Protein AF-A0A0Q7M2W4-F1 (afdb_monomer_lite)

Structure (mmCIF, N/CA/C/O backbone):
data_AF-A0A0Q7M2W4-F1
#
_entry.id   AF-A0A0Q7M2W4-F1
#
loop_
_atom_site.group_PDB
_atom_site.id
_atom_site.type_symbol
_atom_site.label_atom_id
_atom_site.label_alt_id
_atom_site.label_comp_id
_atom_site.label_asym_id
_atom_site.label_entity_id
_atom_site.label_seq_id
_atom_site.pdbx_PDB_ins_code
_atom_site.Cartn_x
_atom_site.Cartn_y
_atom_site.Cartn_z
_atom_site.occupancy
_atom_site.B_iso_or_equiv
_atom_site.auth_seq_id
_atom_site.auth_comp_id
_atom_site.auth_asym_id
_atom_site.auth_atom_id
_atom_site.pdbx_PDB_model_num
ATOM 1 N N . MET A 1 1 ? -39.596 26.658 -59.113 1.00 43.75 1 MET A N 1
ATOM 2 C CA . MET A 1 1 ? -38.556 25.672 -58.749 1.00 43.75 1 MET A CA 1
ATOM 3 C C . MET A 1 1 ? -37.241 26.417 -58.670 1.00 43.75 1 MET A C 1
ATOM 5 O O . MET A 1 1 ? -36.803 26.934 -59.687 1.00 43.75 1 MET A O 1
ATOM 9 N N . THR A 1 2 ? -36.666 26.542 -57.478 1.00 47.47 2 THR A N 1
ATOM 10 C CA . THR A 1 2 ? -35.441 27.319 -57.245 1.00 47.47 2 THR A CA 1
ATOM 11 C C . THR A 1 2 ? -34.369 26.339 -56.786 1.00 47.47 2 THR A C 1
ATOM 13 O O . THR A 1 2 ? -34.501 25.755 -55.714 1.00 47.47 2 THR A O 1
ATOM 16 N N . MET A 1 3 ? -33.358 26.087 -57.621 1.00 51.75 3 MET A N 1
ATOM 17 C CA . MET A 1 3 ? -32.202 25.278 -57.229 1.00 51.75 3 MET A CA 1
ATOM 18 C C . MET A 1 3 ? -31.225 26.157 -56.457 1.00 51.75 3 MET A C 1
ATOM 20 O O . MET A 1 3 ? -30.691 27.122 -56.997 1.00 51.75 3 MET A O 1
ATOM 24 N N . ILE A 1 4 ? -30.997 25.815 -55.193 1.00 61.34 4 ILE A N 1
ATOM 25 C CA . ILE A 1 4 ? -29.934 26.401 -54.382 1.00 61.34 4 ILE A CA 1
ATOM 26 C C . ILE A 1 4 ? -28.716 25.494 -54.556 1.00 61.34 4 ILE A C 1
ATOM 28 O O . ILE A 1 4 ? -28.700 24.368 -54.063 1.00 61.34 4 ILE A O 1
ATOM 32 N N . ALA A 1 5 ? -27.716 25.963 -55.301 1.00 60.16 5 ALA A N 1
ATOM 33 C CA . ALA A 1 5 ? -26.426 25.295 -55.404 1.00 60.16 5 ALA A CA 1
ATOM 34 C C . ALA A 1 5 ? -25.593 25.633 -54.159 1.00 60.16 5 ALA A C 1
ATOM 36 O O . ALA A 1 5 ? -25.179 26.776 -53.970 1.00 60.16 5 ALA A O 1
ATOM 37 N N . LEU A 1 6 ? -25.368 24.641 -53.297 1.00 54.47 6 LEU A N 1
ATOM 38 C CA . LEU A 1 6 ? -24.455 24.756 -52.163 1.00 54.47 6 LEU A CA 1
ATOM 39 C C . LEU A 1 6 ? -23.021 24.525 -52.666 1.00 54.47 6 LEU A C 1
ATOM 41 O O . LEU A 1 6 ? -22.618 23.392 -52.925 1.00 54.47 6 LEU A O 1
ATOM 45 N N . LEU A 1 7 ? -22.249 25.598 -52.828 1.00 57.88 7 LEU A N 1
ATOM 46 C CA . LEU A 1 7 ? -20.806 25.518 -53.055 1.00 57.88 7 LEU A CA 1
ATOM 47 C C . LEU A 1 7 ? -20.121 25.174 -51.725 1.00 57.88 7 LEU A 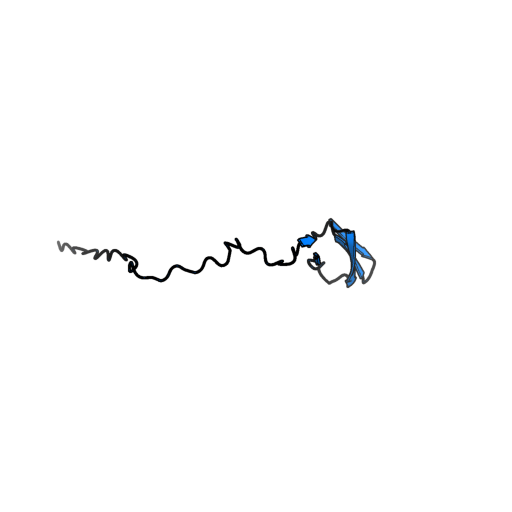C 1
ATOM 49 O O . LEU A 1 7 ? -19.881 26.052 -50.898 1.00 57.88 7 LEU A O 1
ATOM 53 N N . LEU A 1 8 ? -19.813 23.892 -51.511 1.00 57.53 8 LEU A N 1
ATOM 54 C CA . LEU A 1 8 ? -18.907 23.480 -50.439 1.00 57.53 8 LEU A CA 1
ATOM 55 C C . LEU A 1 8 ? -17.479 23.883 -50.823 1.00 57.53 8 LEU A C 1
ATOM 57 O O . LEU A 1 8 ? -16.775 23.150 -51.516 1.00 57.53 8 LEU A O 1
ATOM 61 N N . ALA A 1 9 ? -17.042 25.048 -50.351 1.00 57.78 9 ALA A N 1
ATOM 62 C CA . ALA A 1 9 ? -15.629 25.392 -50.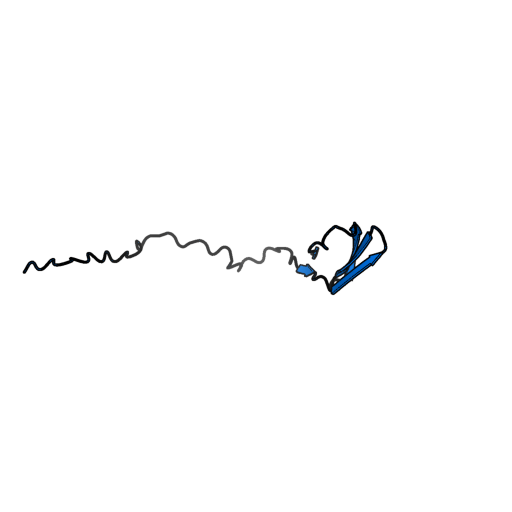301 1.00 57.78 9 ALA A CA 1
ATOM 63 C C . ALA A 1 9 ? -14.955 24.524 -49.225 1.00 57.78 9 ALA A C 1
ATOM 65 O O . ALA A 1 9 ? -14.837 24.912 -48.065 1.00 57.78 9 ALA A O 1
ATOM 66 N N . GLY A 1 10 ? -14.557 23.309 -49.600 1.00 55.47 10 GLY A N 1
ATOM 67 C CA . GLY A 1 10 ? -13.661 22.494 -48.791 1.00 55.47 10 GLY A CA 1
ATOM 68 C C . GLY A 1 10 ? -12.277 23.129 -48.802 1.00 55.47 10 GLY A C 1
ATOM 69 O O . GLY A 1 10 ? -11.493 22.882 -49.714 1.00 55.47 10 GLY A O 1
ATOM 70 N N . THR A 1 11 ? -11.965 23.967 -47.815 1.00 59.50 11 THR A N 1
ATOM 71 C CA . THR A 1 11 ? -10.581 24.386 -47.591 1.00 59.50 11 THR A CA 1
ATOM 72 C C . THR A 1 11 ? -9.816 23.170 -47.086 1.00 59.50 11 THR A C 1
ATOM 74 O O . THR A 1 11 ? -9.974 22.767 -45.933 1.00 59.50 11 THR A O 1
ATOM 77 N N . LEU A 1 12 ? -9.010 22.561 -47.958 1.00 54.19 12 LEU A N 1
ATOM 78 C CA . LEU A 1 12 ? -7.963 21.635 -47.546 1.00 54.19 12 LEU A CA 1
ATOM 79 C C . LEU A 1 12 ? -7.041 22.406 -46.598 1.00 54.19 12 LEU A C 1
ATOM 81 O O . LEU A 1 12 ? -6.266 23.255 -47.029 1.00 54.19 12 LEU A O 1
ATOM 85 N N . LEU A 1 13 ? -7.168 22.146 -45.297 1.00 54.19 13 LEU A N 1
ATOM 86 C CA . LEU A 1 13 ? -6.223 22.606 -44.287 1.00 54.19 13 LEU A CA 1
ATOM 87 C C . LEU A 1 13 ? -4.934 21.801 -44.470 1.00 54.19 13 LEU A C 1
ATOM 89 O O . LEU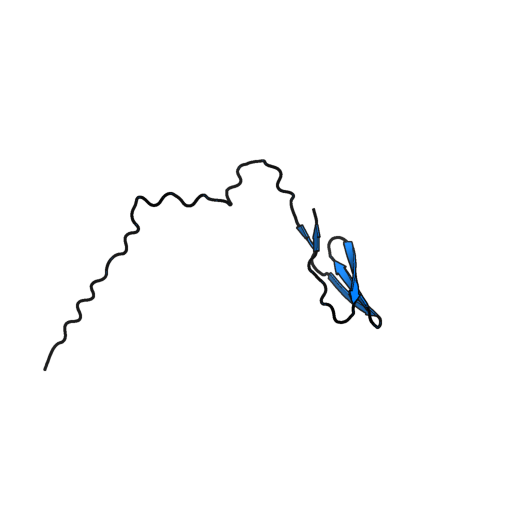 A 1 13 ? -4.668 20.852 -43.735 1.00 54.19 13 LEU A O 1
ATOM 93 N N . THR A 1 14 ? -4.147 22.136 -45.489 1.00 59.75 14 THR A N 1
ATOM 94 C CA . THR A 1 14 ? -2.764 21.677 -45.558 1.00 59.75 14 THR A CA 1
ATOM 95 C C . THR A 1 14 ? -2.040 22.348 -44.401 1.00 59.75 14 THR A C 1
ATOM 97 O O . THR A 1 14 ? -1.935 23.577 -44.365 1.00 59.75 14 THR A O 1
ATOM 100 N N . ALA A 1 15 ? -1.614 21.560 -43.413 1.00 59.31 15 ALA A N 1
ATOM 101 C CA . ALA A 1 15 ? -0.761 22.070 -42.352 1.00 59.31 15 ALA A CA 1
ATOM 102 C C . ALA A 1 15 ? 0.457 22.749 -43.009 1.00 59.31 15 ALA A C 1
ATOM 104 O O . ALA A 1 15 ? 1.021 22.167 -43.937 1.00 59.31 15 ALA A O 1
ATOM 105 N N . PRO A 1 16 ? 0.834 23.974 -42.602 1.00 58.59 16 PRO A N 1
ATOM 106 C CA . PRO A 1 16 ? 2.007 24.631 -43.161 1.00 58.59 16 PRO A CA 1
ATOM 107 C C . PRO A 1 16 ? 3.226 23.725 -42.961 1.00 58.59 16 PRO A C 1
ATOM 109 O O . PRO A 1 16 ? 3.469 23.259 -41.848 1.00 58.59 16 PRO A O 1
ATOM 112 N N . GLU A 1 17 ? 3.968 23.470 -44.043 1.00 59.78 17 GLU A N 1
ATOM 113 C CA . GLU A 1 17 ? 5.105 22.533 -44.081 1.00 59.78 17 GLU A CA 1
ATOM 114 C C . GLU A 1 17 ? 6.295 22.958 -43.201 1.00 59.78 17 GLU A C 1
ATOM 116 O O . GLU A 1 17 ? 7.259 22.215 -43.057 1.00 59.78 17 GLU A O 1
ATOM 121 N N . ASP A 1 18 ? 6.208 24.126 -42.563 1.00 60.84 18 ASP A N 1
ATOM 122 C CA . ASP A 1 18 ? 7.269 24.746 -41.769 1.00 60.84 18 ASP A CA 1
ATOM 123 C C . ASP A 1 18 ? 6.859 24.912 -40.294 1.00 60.84 18 ASP A C 1
ATOM 125 O O . ASP A 1 18 ? 7.063 25.947 -39.655 1.00 60.84 18 ASP A O 1
ATOM 129 N N . LYS A 1 19 ? 6.177 23.903 -39.734 1.00 58.97 19 LYS A N 1
ATOM 130 C CA . LYS A 1 19 ? 5.982 23.831 -38.283 1.00 58.97 19 LYS A CA 1
ATOM 131 C C . LYS A 1 19 ? 7.227 23.181 -37.671 1.00 58.97 19 LYS A C 1
ATOM 133 O O . LYS A 1 19 ? 7.519 22.038 -38.026 1.00 58.97 19 LYS A O 1
ATOM 138 N N . PRO A 1 20 ? 7.925 23.835 -36.721 1.00 67.12 20 PRO A N 1
ATOM 139 C CA . PRO A 1 20 ? 9.024 23.191 -36.017 1.00 67.12 20 PRO A CA 1
ATOM 140 C C . PRO A 1 20 ? 8.524 21.886 -35.396 1.00 67.12 20 PRO A C 1
ATOM 142 O O . PRO A 1 20 ? 7.454 21.856 -34.774 1.00 67.12 20 PRO A O 1
ATOM 145 N N . ALA A 1 21 ? 9.277 20.805 -35.611 1.00 69.88 21 ALA A N 1
ATOM 146 C CA . ALA A 1 21 ? 8.964 19.500 -35.050 1.00 69.88 21 ALA A CA 1
ATOM 147 C C . ALA A 1 21 ? 8.721 19.655 -33.544 1.00 69.88 21 ALA A C 1
ATOM 149 O O . ALA A 1 21 ? 9.535 20.256 -32.839 1.00 69.88 21 ALA A O 1
ATOM 150 N N . ILE A 1 22 ? 7.579 19.158 -33.059 1.00 70.69 22 ILE A N 1
ATOM 151 C CA . ILE A 1 22 ? 7.302 19.134 -31.622 1.00 70.69 22 ILE A CA 1
ATOM 152 C C . ILE A 1 22 ? 8.430 18.311 -30.993 1.00 70.69 22 ILE A C 1
ATOM 154 O O . ILE A 1 22 ? 8.603 17.159 -31.402 1.00 70.69 22 ILE A O 1
ATOM 158 N N . PRO A 1 23 ? 9.212 18.872 -30.052 1.00 68.56 23 PRO A N 1
ATOM 159 C CA . PRO A 1 23 ? 10.276 18.122 -29.408 1.00 68.56 23 PRO A CA 1
ATOM 160 C C . PRO A 1 23 ? 9.677 16.857 -28.800 1.00 68.56 23 PRO A C 1
ATOM 162 O O . PRO A 1 23 ? 8.712 16.935 -28.036 1.00 68.56 23 PRO A O 1
ATOM 165 N N . ASN A 1 24 ? 10.207 15.689 -29.161 1.00 67.12 24 ASN A N 1
ATOM 166 C CA . ASN A 1 24 ? 9.753 14.453 -28.550 1.00 67.12 24 ASN A CA 1
ATOM 167 C C . ASN A 1 24 ? 10.338 14.365 -27.136 1.00 67.12 24 ASN A C 1
ATOM 169 O O . ASN A 1 24 ? 11.448 13.882 -26.937 1.00 67.12 24 ASN A O 1
ATOM 173 N N . TYR A 1 25 ? 9.586 14.856 -26.151 1.00 64.19 25 TYR A N 1
ATOM 174 C CA . TYR A 1 25 ? 9.955 14.799 -24.733 1.00 64.19 25 TYR A CA 1
ATOM 175 C C . TYR A 1 25 ? 10.004 13.364 -24.173 1.00 64.19 25 TYR A C 1
ATOM 177 O O . TYR A 1 25 ? 10.437 13.179 -23.037 1.00 64.19 25 TYR A O 1
ATOM 185 N N . PHE A 1 26 ? 9.566 12.363 -24.949 1.00 66.00 26 PHE A N 1
ATOM 186 C CA . PHE A 1 26 ? 9.525 10.954 -24.551 1.00 66.00 26 PHE A CA 1
ATOM 187 C C . PHE A 1 26 ? 10.609 10.090 -25.216 1.00 66.00 26 PHE A C 1
ATOM 189 O O . PHE A 1 26 ? 10.854 8.984 -24.736 1.00 66.00 26 PHE A O 1
ATOM 196 N N . ASP A 1 27 ? 11.310 10.583 -26.248 1.00 55.03 27 ASP A N 1
ATOM 197 C CA . ASP A 1 27 ? 12.484 9.901 -26.822 1.00 55.03 27 ASP A CA 1
ATOM 198 C C . ASP A 1 27 ? 13.720 10.175 -25.957 1.00 55.03 27 ASP A C 1
ATOM 200 O O . ASP A 1 27 ? 14.645 10.916 -26.296 1.00 55.03 27 ASP A O 1
ATOM 204 N N . GLY A 1 28 ? 13.721 9.566 -24.776 1.00 54.12 28 GLY A N 1
ATOM 205 C CA . GLY A 1 28 ? 14.846 9.556 -23.856 1.00 54.12 28 GLY A CA 1
ATOM 206 C C . GLY A 1 28 ? 15.941 8.590 -24.303 1.00 54.12 28 GLY A C 1
ATOM 207 O O . GLY A 1 28 ? 16.204 7.613 -23.616 1.00 54.12 28 GLY A O 1
ATOM 208 N N . ASN A 1 29 ? 16.650 8.892 -25.394 1.00 53.06 29 ASN A N 1
ATOM 209 C CA . ASN A 1 29 ? 17.959 8.275 -25.675 1.00 53.06 29 ASN A CA 1
ATOM 210 C C . ASN A 1 29 ? 19.097 8.897 -24.826 1.00 53.06 29 ASN A C 1
ATOM 212 O O . ASN A 1 29 ? 20.280 8.695 -25.096 1.00 53.06 29 ASN A O 1
ATOM 216 N N . GLY A 1 30 ? 18.746 9.668 -23.791 1.00 50.44 30 GLY A N 1
ATOM 217 C CA . GLY A 1 30 ? 19.658 10.242 -22.810 1.00 50.44 30 GLY A CA 1
ATOM 218 C C . GLY A 1 30 ? 19.674 9.411 -21.534 1.00 50.44 30 GLY A C 1
ATOM 219 O O . GLY A 1 30 ? 18.736 9.451 -20.742 1.00 50.44 30 GLY A O 1
ATOM 220 N N . ALA A 1 31 ? 20.769 8.691 -21.313 1.00 55.72 31 ALA A N 1
ATOM 221 C CA . ALA A 1 31 ? 21.107 8.022 -20.065 1.00 55.72 31 ALA A CA 1
ATOM 222 C C . ALA A 1 31 ? 21.376 9.037 -18.933 1.00 55.72 31 ALA A C 1
ATOM 224 O O . ALA A 1 31 ? 22.495 9.172 -18.445 1.00 55.72 31 ALA A O 1
ATOM 225 N N . THR A 1 32 ? 20.347 9.761 -18.497 1.00 56.19 32 THR A N 1
ATOM 226 C CA . THR A 1 32 ? 20.393 10.620 -17.310 1.00 56.19 32 THR A CA 1
ATOM 227 C C . THR A 1 32 ? 19.333 10.169 -16.318 1.00 56.19 32 THR A C 1
ATOM 229 O O . THR A 1 32 ? 18.290 10.798 -16.193 1.00 56.19 32 THR A O 1
ATOM 232 N N . GLY A 1 33 ? 19.618 9.043 -15.654 1.00 60.16 33 GLY A N 1
ATOM 233 C CA . GLY A 1 33 ? 19.221 8.679 -14.286 1.00 60.16 33 GLY A CA 1
ATOM 234 C C . GLY A 1 33 ? 17.914 9.231 -13.717 1.00 60.16 33 GLY A C 1
ATOM 235 O O . GLY A 1 33 ? 17.903 9.661 -12.562 1.00 60.16 33 GLY A O 1
ATOM 236 N N . GLN A 1 34 ? 16.819 9.223 -14.476 1.00 59.12 34 GLN A N 1
ATOM 237 C CA . GLN A 1 34 ? 15.507 9.480 -13.901 1.00 59.12 34 GLN A CA 1
ATOM 238 C C . GLN A 1 34 ? 15.237 8.336 -12.927 1.00 59.12 34 GLN A C 1
ATOM 240 O O . GLN A 1 34 ? 15.326 7.171 -13.325 1.00 59.12 34 GLN A O 1
ATOM 245 N N . PRO A 1 35 ? 14.992 8.626 -11.640 1.00 65.06 35 PRO A N 1
ATOM 246 C CA . PRO A 1 35 ? 14.647 7.566 -10.722 1.00 65.06 35 PRO A CA 1
ATOM 247 C C . PRO A 1 35 ? 13.401 6.875 -11.244 1.00 65.06 35 PRO A C 1
ATOM 249 O O . PRO A 1 35 ? 12.400 7.535 -11.516 1.00 65.06 35 PRO A O 1
ATOM 252 N N . VAL A 1 36 ? 13.494 5.559 -11.412 1.00 78.81 36 VAL A N 1
ATOM 253 C CA . VAL A 1 36 ? 12.346 4.730 -11.753 1.00 78.81 36 VAL A CA 1
ATOM 254 C C . VAL A 1 36 ? 11.413 4.795 -10.552 1.00 78.81 36 VAL A C 1
ATOM 256 O O . VAL A 1 36 ? 11.609 4.098 -9.564 1.00 78.81 36 VAL A O 1
ATOM 259 N N . ILE A 1 37 ? 10.452 5.716 -10.598 1.00 83.88 37 ILE A N 1
ATOM 260 C CA . ILE A 1 37 ? 9.378 5.763 -9.619 1.00 83.88 37 ILE A CA 1
ATOM 261 C C . ILE A 1 37 ? 8.383 4.689 -10.040 1.00 83.88 37 ILE A C 1
ATOM 263 O O . ILE A 1 37 ? 7.795 4.760 -11.117 1.00 83.88 37 ILE A O 1
ATOM 267 N N . SER A 1 38 ? 8.232 3.686 -9.189 1.00 87.75 38 SER A N 1
ATOM 268 C CA . SER A 1 38 ? 7.221 2.643 -9.314 1.00 87.75 38 SER A CA 1
ATOM 269 C C . SER A 1 38 ? 6.019 2.985 -8.442 1.00 87.75 38 SER A C 1
ATOM 271 O O . SER A 1 38 ? 6.163 3.552 -7.357 1.00 87.75 38 SER A O 1
ATOM 273 N N . GLU A 1 39 ? 4.826 2.667 -8.927 1.00 91.81 39 GLU A N 1
ATOM 274 C CA . GLU A 1 39 ? 3.602 2.745 -8.137 1.00 91.81 39 GLU A CA 1
ATOM 275 C C . GLU A 1 39 ? 3.394 1.421 -7.398 1.00 91.81 39 GLU A C 1
ATOM 277 O O . GLU A 1 39 ? 3.532 0.353 -7.993 1.00 91.81 39 GLU A O 1
ATOM 282 N N . CYS A 1 40 ? 3.065 1.493 -6.108 1.00 94.81 40 CYS A N 1
ATOM 283 C CA . CYS A 1 40 ? 2.624 0.338 -5.344 1.00 94.81 40 CYS A CA 1
ATOM 284 C C . CYS A 1 40 ? 1.102 0.251 -5.346 1.00 94.81 40 CYS A C 1
ATOM 286 O O . CYS A 1 40 ? 0.418 1.170 -4.879 1.00 94.81 40 CYS A O 1
ATOM 288 N N . ASN A 1 41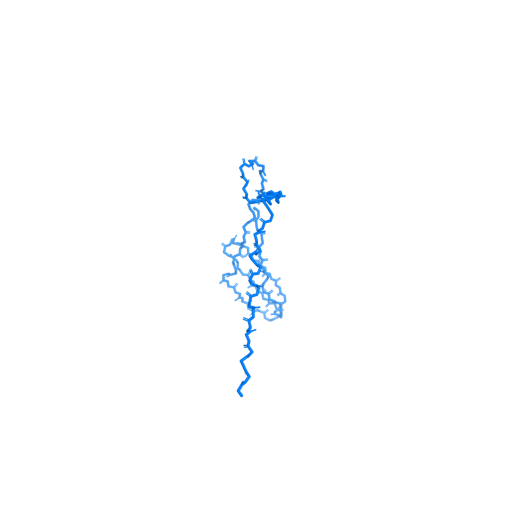 ? 0.575 -0.890 -5.774 1.00 94.94 41 ASN A N 1
ATOM 289 C CA . ASN A 1 41 ? -0.860 -1.121 -5.813 1.00 94.94 41 ASN A CA 1
ATOM 290 C C . ASN A 1 41 ? -1.378 -1.562 -4.447 1.00 94.94 41 ASN A C 1
ATOM 292 O O . ASN A 1 41 ? -0.734 -2.328 -3.723 1.00 94.94 41 ASN A O 1
ATOM 296 N N . LEU A 1 42 ? -2.583 -1.109 -4.104 1.00 97.06 42 LEU A N 1
ATOM 297 C CA . LEU A 1 42 ? -3.287 -1.572 -2.914 1.00 97.06 42 LEU A CA 1
ATOM 298 C C . LEU A 1 42 ? -3.653 -3.054 -3.078 1.00 97.06 42 LEU A C 1
ATOM 300 O O . LEU A 1 42 ? -4.355 -3.430 -4.011 1.00 97.06 42 LEU A O 1
ATOM 304 N N . THR A 1 43 ? -3.194 -3.894 -2.155 1.00 97.50 43 THR A N 1
ATOM 305 C CA . THR A 1 43 ? -3.496 -5.334 -2.135 1.00 97.50 43 THR A CA 1
ATOM 306 C C . THR A 1 43 ? -4.677 -5.652 -1.226 1.00 97.50 43 THR A C 1
ATOM 308 O O . THR A 1 43 ? -5.490 -6.515 -1.539 1.00 97.50 43 THR A O 1
ATOM 311 N N . SER A 1 44 ? -4.774 -4.974 -0.081 1.00 97.44 44 SER A N 1
ATOM 312 C CA . SER A 1 44 ? -5.871 -5.174 0.871 1.00 97.44 44 SER A CA 1
ATOM 313 C C . SER A 1 44 ? -6.000 -3.986 1.810 1.00 97.44 44 SER 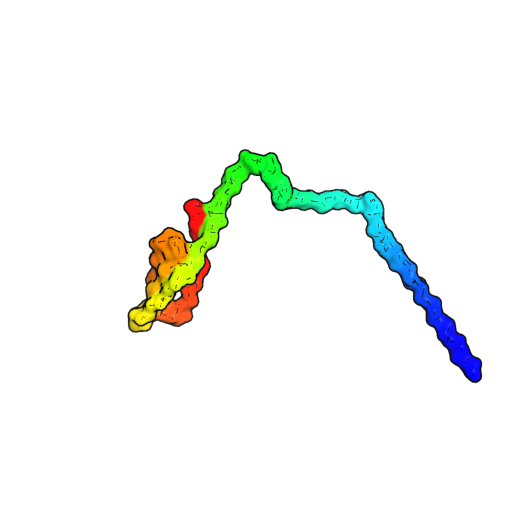A C 1
ATOM 315 O O . SER A 1 44 ? -4.988 -3.360 2.143 1.00 97.44 44 SER A O 1
ATOM 317 N N . ASP A 1 45 ? -7.202 -3.757 2.323 1.00 97.12 45 ASP A N 1
ATOM 318 C CA . ASP A 1 45 ? -7.434 -2.913 3.482 1.00 97.12 45 ASP A CA 1
ATOM 319 C C . ASP A 1 45 ? -8.268 -3.630 4.555 1.00 97.12 45 ASP A C 1
ATOM 321 O O . ASP A 1 45 ? -8.993 -4.583 4.284 1.00 97.12 45 ASP A O 1
ATOM 325 N N . ASP A 1 46 ? -8.079 -3.229 5.810 1.00 97.56 46 ASP A N 1
ATOM 326 C CA . ASP A 1 46 ? -8.809 -3.763 6.964 1.00 97.56 46 ASP A CA 1
ATOM 327 C C . ASP A 1 46 ? -9.160 -2.625 7.924 1.00 97.56 46 ASP A C 1
ATOM 329 O O . ASP A 1 46 ? -8.312 -1.774 8.205 1.00 97.56 46 ASP A O 1
ATOM 333 N N . VAL A 1 47 ? -10.402 -2.585 8.409 1.00 97.81 47 VAL A N 1
ATOM 334 C CA . VAL A 1 47 ? -10.902 -1.526 9.298 1.00 97.81 47 VAL A CA 1
ATOM 335 C C . VAL A 1 47 ? -10.958 -2.043 10.728 1.00 97.81 47 VAL A C 1
ATOM 337 O O . VAL A 1 47 ? -11.666 -2.999 11.029 1.00 97.81 47 VAL A O 1
ATOM 340 N N . ASN A 1 48 ? -10.283 -1.337 11.632 1.00 95.56 48 ASN A N 1
ATOM 341 C CA . ASN A 1 48 ? -10.321 -1.595 13.061 1.00 95.56 48 ASN A CA 1
ATOM 342 C C . ASN A 1 48 ? -10.719 -0.320 13.820 1.00 95.56 48 ASN A C 1
ATOM 344 O O . ASN A 1 48 ? -9.903 0.569 14.090 1.00 95.56 48 ASN A O 1
ATOM 348 N N . GLY A 1 49 ? -12.008 -0.226 14.149 1.00 95.50 49 GLY A N 1
ATOM 349 C CA . GLY A 1 49 ? -12.585 0.924 14.839 1.00 95.50 49 GLY A CA 1
ATOM 350 C C . GLY A 1 49 ? -12.449 2.212 14.024 1.00 95.50 49 GLY A C 1
ATOM 351 O O . GLY A 1 49 ? -12.975 2.319 12.922 1.00 95.50 49 GLY A O 1
ATOM 352 N N . GLN A 1 50 ? -11.748 3.202 14.583 1.00 97.38 50 GLN A N 1
ATOM 353 C CA . GLN A 1 50 ? -11.536 4.515 13.955 1.00 97.38 50 GLN A CA 1
ATOM 354 C C . GLN A 1 50 ? -10.393 4.528 12.930 1.00 97.38 50 GLN A C 1
ATOM 356 O O . GLN A 1 50 ? -10.141 5.555 12.296 1.00 97.38 50 GLN A O 1
ATOM 361 N N . PHE A 1 51 ? -9.702 3.402 12.751 1.00 97.81 51 PHE A N 1
ATOM 362 C CA . PHE A 1 51 ? -8.542 3.289 11.879 1.00 97.81 51 PHE A CA 1
ATOM 363 C C . PHE A 1 51 ? -8.743 2.221 10.808 1.00 97.81 51 PHE A C 1
ATOM 365 O O . PHE A 1 51 ? -9.533 1.293 10.960 1.00 97.81 51 PHE A O 1
ATOM 372 N N . LYS A 1 52 ? -7.997 2.357 9.718 1.00 97.62 52 LYS A N 1
ATOM 373 C CA . LYS A 1 52 ? -7.904 1.398 8.625 1.00 97.62 52 LYS A CA 1
ATOM 374 C C . LYS A 1 52 ? -6.445 1.167 8.270 1.00 97.62 52 LYS A C 1
ATOM 376 O O . LYS A 1 52 ? -5.672 2.121 8.184 1.00 97.62 52 LYS A O 1
ATOM 381 N N . THR A 1 53 ? -6.084 -0.088 8.047 1.00 98.44 53 THR A N 1
ATOM 382 C CA . THR A 1 53 ? -4.751 -0.505 7.624 1.00 98.44 53 THR A CA 1
ATOM 383 C C . THR A 1 53 ? -4.764 -0.870 6.144 1.00 98.44 53 THR A C 1
ATOM 385 O O . THR A 1 53 ? -5.421 -1.829 5.762 1.00 98.44 53 THR A O 1
ATOM 388 N N . CYS A 1 54 ? -4.007 -0.137 5.329 1.00 98.31 54 CYS A N 1
ATOM 389 C CA . CYS A 1 54 ? -3.818 -0.354 3.894 1.00 98.31 54 CYS A CA 1
ATOM 390 C C . CYS A 1 54 ? -2.496 -1.094 3.652 1.00 98.31 54 CYS A C 1
ATOM 392 O O . CYS A 1 54 ? -1.452 -0.640 4.130 1.00 98.31 54 CYS A O 1
ATOM 394 N N . ARG A 1 55 ? -2.519 -2.200 2.906 1.00 98.19 55 ARG A N 1
ATOM 395 C CA . ARG A 1 55 ? -1.335 -3.005 2.553 1.00 98.19 55 ARG A CA 1
ATOM 396 C C . ARG A 1 55 ? -1.119 -2.978 1.048 1.00 98.19 55 ARG A C 1
ATOM 398 O O . ARG A 1 55 ? -2.079 -3.157 0.301 1.00 98.19 55 ARG A O 1
ATOM 405 N N . TYR A 1 56 ? 0.127 -2.791 0.629 1.00 97.88 56 TYR A N 1
ATOM 406 C CA . TYR A 1 56 ? 0.506 -2.634 -0.775 1.00 97.88 56 TYR A CA 1
ATOM 407 C C . TYR A 1 56 ? 1.423 -3.769 -1.240 1.00 97.88 56 TYR A C 1
ATOM 409 O O . TYR A 1 56 ? 2.149 -4.357 -0.434 1.00 97.88 56 TYR A O 1
ATOM 417 N N . ASP A 1 57 ? 1.428 -4.032 -2.544 1.00 96.31 57 ASP A N 1
ATOM 418 C CA . ASP A 1 57 ? 2.222 -5.088 -3.190 1.00 96.31 57 ASP A CA 1
ATOM 419 C C . ASP A 1 57 ? 3.742 -4.900 -3.024 1.00 96.31 57 ASP A C 1
ATOM 421 O O . ASP A 1 57 ? 4.490 -5.873 -2.956 1.00 96.31 57 ASP A O 1
ATOM 425 N N . CYS A 1 58 ? 4.196 -3.660 -2.844 1.00 94.38 58 CYS A N 1
ATOM 426 C CA . CYS A 1 58 ? 5.586 -3.322 -2.539 1.00 94.38 58 CYS A CA 1
ATOM 427 C C . CYS A 1 58 ? 5.973 -3.510 -1.055 1.00 94.38 58 CYS A C 1
ATOM 429 O O . CYS A 1 58 ? 7.030 -3.057 -0.614 1.00 94.38 58 CYS A O 1
ATOM 431 N N . GLY A 1 59 ? 5.113 -4.138 -0.243 1.00 94.81 59 GLY A N 1
ATOM 432 C CA . GLY A 1 59 ? 5.372 -4.435 1.172 1.00 94.81 59 GLY A CA 1
ATOM 433 C C . GLY A 1 59 ? 5.171 -3.253 2.127 1.00 94.81 59 GLY A C 1
ATOM 434 O O . GLY A 1 59 ? 5.406 -3.377 3.331 1.00 94.81 59 GLY A O 1
ATOM 435 N N . LYS A 1 60 ? 4.717 -2.095 1.631 1.00 95.44 60 LYS A N 1
ATOM 436 C CA . LYS A 1 60 ? 4.343 -0.954 2.477 1.00 95.44 60 LYS A CA 1
ATOM 437 C C . LYS A 1 60 ? 3.029 -1.231 3.202 1.00 95.44 60 LYS A C 1
ATOM 439 O O . LYS A 1 60 ? 2.134 -1.899 2.689 1.00 95.44 60 LYS A O 1
ATOM 444 N N . THR A 1 61 ? 2.909 -0.682 4.406 1.00 97.06 61 THR A N 1
ATOM 445 C CA . THR A 1 61 ? 1.678 -0.701 5.200 1.00 97.06 61 THR A CA 1
ATOM 446 C C . THR A 1 61 ? 1.450 0.686 5.784 1.00 97.06 61 THR A C 1
ATOM 448 O O . THR A 1 61 ? 2.380 1.283 6.324 1.00 97.06 61 THR A O 1
ATOM 451 N N . LEU A 1 62 ? 0.224 1.195 5.675 1.00 96.75 62 LEU A N 1
ATOM 452 C CA . LEU A 1 62 ? -0.186 2.472 6.257 1.00 96.75 62 LEU A CA 1
ATOM 453 C C . LEU A 1 62 ? -1.394 2.278 7.162 1.00 96.75 62 LEU A C 1
ATOM 455 O O . LEU A 1 62 ? -2.319 1.559 6.799 1.00 96.75 62 LEU A O 1
ATOM 459 N N . THR A 1 63 ? -1.413 2.979 8.292 1.00 97.44 63 THR A N 1
ATOM 460 C CA . THR A 1 63 ? -2.594 3.085 9.155 1.00 97.44 63 THR A CA 1
ATOM 461 C C . THR A 1 63 ? -3.127 4.508 9.073 1.00 97.44 63 THR A C 1
ATOM 463 O O . THR A 1 63 ? -2.421 5.459 9.400 1.00 97.44 63 THR A O 1
ATOM 466 N N . ILE A 1 64 ? -4.364 4.647 8.610 1.00 97.50 64 ILE A N 1
ATOM 467 C CA . ILE A 1 64 ? -5.051 5.922 8.374 1.00 97.50 64 ILE A CA 1
ATOM 468 C C . ILE A 1 64 ? -6.407 5.923 9.087 1.00 97.50 64 ILE A C 1
ATOM 470 O O . ILE A 1 64 ? -6.845 4.892 9.592 1.00 97.50 64 ILE A O 1
ATOM 474 N N . GLY A 1 65 ? -7.087 7.069 9.150 1.00 97.38 65 GLY A N 1
ATOM 475 C CA . GLY A 1 65 ? -8.458 7.117 9.673 1.00 97.38 65 GLY A CA 1
ATOM 476 C C . GLY A 1 65 ? -9.417 6.281 8.816 1.00 97.38 65 GLY A C 1
ATOM 477 O O . GLY A 1 65 ? -9.276 6.240 7.596 1.00 97.38 65 GLY A O 1
ATOM 478 N N . ALA A 1 66 ? -10.412 5.635 9.430 1.00 96.81 66 ALA A N 1
ATOM 479 C CA . ALA A 1 66 ? -11.326 4.714 8.740 1.00 96.81 66 ALA A CA 1
ATOM 480 C C . ALA A 1 66 ? -12.078 5.360 7.556 1.00 96.81 66 ALA A C 1
ATOM 482 O O . ALA A 1 66 ? -12.315 4.711 6.535 1.00 96.81 66 ALA A O 1
ATOM 483 N N . HIS A 1 67 ? -12.391 6.655 7.668 1.00 95.75 67 HIS A N 1
ATOM 484 C CA . HIS A 1 67 ? -13.064 7.447 6.631 1.00 95.75 67 HIS A CA 1
ATOM 485 C C . HIS A 1 67 ? -12.139 7.917 5.497 1.00 95.75 67 HIS A C 1
ATOM 487 O O . HIS A 1 67 ? -12.616 8.463 4.506 1.00 95.75 67 HIS A O 1
ATOM 493 N N . VAL A 1 68 ? -10.826 7.720 5.628 1.00 96.56 68 VAL A N 1
ATOM 494 C CA . VAL A 1 68 ? -9.844 8.089 4.605 1.00 96.56 68 VAL A CA 1
ATOM 495 C C . VAL A 1 68 ? -9.700 6.930 3.616 1.00 96.56 68 VAL A C 1
ATOM 497 O O . VAL A 1 68 ? -9.678 5.760 4.002 1.00 96.56 68 VAL A O 1
ATOM 500 N N . VAL A 1 69 ? -9.631 7.238 2.323 1.00 95.94 69 VAL A N 1
ATOM 501 C CA . VAL A 1 69 ? -9.357 6.248 1.270 1.00 95.94 69 VAL A CA 1
ATOM 502 C C . VAL A 1 69 ? -7.862 5.927 1.267 1.00 95.94 69 VAL A C 1
ATOM 504 O O . VAL A 1 69 ? -7.045 6.829 1.448 1.00 95.94 69 VAL A O 1
ATOM 507 N N . CYS A 1 70 ? -7.493 4.657 1.078 1.00 97.19 70 CYS A N 1
ATOM 508 C CA . CYS A 1 70 ? -6.088 4.271 0.961 1.00 97.19 70 CYS A CA 1
ATOM 509 C C . CYS A 1 70 ? -5.420 5.046 -0.193 1.00 97.19 70 CYS A C 1
ATOM 511 O O . CYS A 1 70 ? -5.919 4.979 -1.318 1.00 97.19 70 CYS A O 1
ATOM 513 N N . PRO A 1 71 ? -4.344 5.810 0.066 1.00 95.12 71 PRO A N 1
ATOM 514 C CA . PRO A 1 71 ? -3.664 6.574 -0.976 1.00 95.12 71 PRO A CA 1
ATOM 515 C C . PRO A 1 71 ? -2.873 5.654 -1.914 1.00 95.12 71 PRO A C 1
ATOM 517 O O . PRO A 1 71 ? -2.541 4.530 -1.557 1.00 95.12 71 PRO A O 1
ATOM 520 N N . PHE A 1 72 ? -2.500 6.148 -3.092 1.00 90.69 72 PHE A N 1
ATOM 521 C CA . PHE A 1 72 ? -1.471 5.494 -3.902 1.00 90.69 72 PHE A CA 1
ATOM 522 C C . PHE A 1 72 ? -0.086 5.764 -3.298 1.00 90.69 72 PHE A C 1
ATOM 524 O O . PHE A 1 72 ? 0.148 6.815 -2.692 1.00 90.69 72 PHE A O 1
ATOM 531 N N . ILE A 1 73 ? 0.837 4.816 -3.457 1.00 94.31 73 ILE A N 1
ATOM 532 C CA . ILE A 1 73 ? 2.201 4.930 -2.937 1.00 94.31 73 ILE A CA 1
ATOM 533 C C . ILE A 1 73 ? 3.178 4.908 -4.094 1.00 94.31 73 ILE A C 1
ATOM 535 O O . ILE A 1 73 ? 3.111 4.044 -4.958 1.00 94.31 73 ILE A O 1
ATOM 539 N N . LEU A 1 74 ? 4.103 5.863 -4.081 1.00 92.12 74 LEU A N 1
ATOM 540 C CA . LEU A 1 74 ? 5.204 5.934 -5.027 1.00 92.12 74 LEU A CA 1
ATOM 541 C C . LEU A 1 74 ? 6.487 5.489 -4.324 1.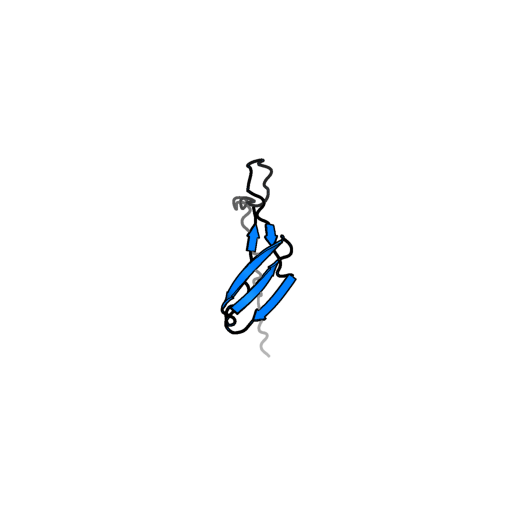00 92.12 74 LEU A C 1
ATOM 543 O O . LEU A 1 74 ? 6.801 5.970 -3.231 1.00 92.12 74 LEU A O 1
ATOM 547 N N . GLN A 1 75 ? 7.225 4.578 -4.950 1.00 84.44 75 GLN A N 1
ATOM 548 C CA . GLN A 1 75 ? 8.488 4.050 -4.452 1.00 84.44 75 GLN A CA 1
ATOM 549 C C . GLN A 1 75 ? 9.605 4.283 -5.468 1.00 84.44 75 GLN A C 1
ATOM 551 O O . GLN A 1 75 ? 9.431 4.075 -6.667 1.00 84.44 75 GLN A O 1
ATOM 556 N N . ARG A 1 76 ? 10.757 4.708 -4.951 1.00 81.50 76 ARG A N 1
ATOM 557 C CA . ARG A 1 76 ? 12.016 4.846 -5.681 1.00 81.50 76 ARG A CA 1
ATOM 558 C C . ARG A 1 76 ? 12.908 3.631 -5.460 1.00 81.50 76 ARG A C 1
ATOM 560 O O . ARG A 1 76 ? 12.803 3.037 -4.361 1.00 81.50 76 ARG A O 1
#

pLDDT: mean 78.1, std 18.69, range [43.75, 98.44]

Sequence (76 aa):
MTMIALLLAGTLLTAPEDKPAIPNYFDGNGATGQPVISECNLTSDDVNGQFKTCRYDCGKTLTIGAHVVCPFILQR

Radius of gyration: 27.88 Å; chains: 1; bounding box: 60×33×74 Å

Foldseek 3Di:
DDDDDDPPPPDPPPPPPPDPPDPPPPPCPDPDDDPPWDKWDFPDWDDDPQWIWTATPVGDIDIDGPPDDDDIDIDD

Secondary structure (DSSP, 8-state):
----------------TTPPPPP-TT-----------EEEPEEEEEEETTEEEEEETTS-EEEEETTSPPPPEEE-